Protein AF-A0A239SYN2-F1 (afdb_monomer_lite)

Radius of gyration: 14.99 Å; chains: 1; 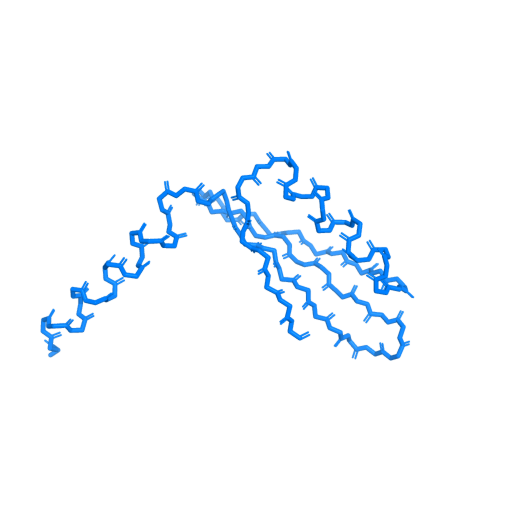bounding box: 44×27×30 Å

Structure (mmCIF, N/CA/C/O backbone):
data_AF-A0A239SYN2-F1
#
_entry.id   AF-A0A239SYN2-F1
#
loop_
_atom_site.group_PDB
_atom_site.id
_atom_site.type_symbol
_atom_site.label_atom_id
_atom_site.label_alt_id
_atom_site.label_comp_id
_atom_site.label_asym_id
_atom_site.label_entity_id
_atom_site.label_seq_id
_atom_site.pdbx_PDB_ins_code
_atom_site.Cartn_x
_atom_site.Cartn_y
_atom_site.Cartn_z
_atom_site.occupancy
_atom_site.B_iso_or_equiv
_atom_site.auth_seq_id
_atom_site.auth_comp_id
_atom_site.auth_asym_id
_atom_site.auth_atom_id
_atom_site.pdbx_PDB_model_num
ATOM 1 N N . MET A 1 1 ? 33.575 -11.645 1.461 1.00 51.78 1 MET A N 1
ATOM 2 C CA . MET A 1 1 ? 32.151 -11.553 1.047 1.00 51.78 1 MET A CA 1
ATOM 3 C C . MET A 1 1 ? 31.870 -12.589 -0.033 1.00 51.78 1 MET A C 1
ATOM 5 O O . MET A 1 1 ? 32.559 -12.598 -1.043 1.00 51.78 1 MET A O 1
ATOM 9 N N . ASN A 1 2 ? 30.902 -13.477 0.191 1.00 71.44 2 ASN A N 1
ATOM 10 C CA . ASN A 1 2 ? 30.688 -14.676 -0.622 1.00 71.44 2 ASN A CA 1
ATOM 11 C C . ASN A 1 2 ? 29.959 -14.335 -1.946 1.00 71.44 2 ASN A C 1
ATOM 13 O O . ASN A 1 2 ? 28.852 -13.795 -1.915 1.00 71.44 2 ASN A O 1
ATOM 17 N N . GLN A 1 3 ? 30.560 -14.613 -3.113 1.00 74.50 3 GLN A N 1
ATOM 18 C CA . GLN A 1 3 ? 30.008 -14.249 -4.439 1.00 74.50 3 GLN A CA 1
ATOM 19 C C . GLN A 1 3 ? 28.612 -14.844 -4.703 1.00 74.50 3 GLN A C 1
ATOM 21 O O . GLN A 1 3 ? 27.805 -14.249 -5.420 1.00 74.50 3 GLN A O 1
ATOM 26 N N . ALA A 1 4 ? 28.295 -15.978 -4.074 1.00 72.94 4 ALA A N 1
ATOM 27 C CA . ALA A 1 4 ? 26.979 -16.608 -4.144 1.00 72.94 4 ALA A CA 1
ATOM 28 C C . ALA A 1 4 ? 25.863 -15.730 -3.548 1.00 72.94 4 ALA A C 1
ATOM 30 O O . ALA A 1 4 ? 24.757 -15.691 -4.085 1.00 72.94 4 ALA A O 1
ATOM 31 N N . ILE A 1 5 ? 26.161 -14.977 -2.482 1.00 68.81 5 ILE A N 1
ATOM 32 C CA . ILE 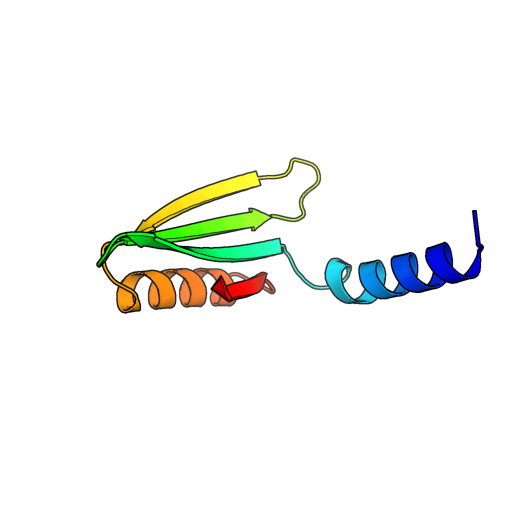A 1 5 ? 25.199 -14.067 -1.845 1.00 68.81 5 ILE A CA 1
ATOM 33 C C . ILE A 1 5 ? 24.910 -12.885 -2.776 1.00 68.81 5 ILE A C 1
ATOM 35 O O . ILE A 1 5 ? 23.751 -12.534 -2.968 1.00 68.81 5 ILE A O 1
ATOM 39 N N . LYS A 1 6 ? 25.935 -12.335 -3.443 1.00 70.75 6 LYS A N 1
ATOM 40 C CA . LYS A 1 6 ? 25.757 -11.252 -4.426 1.00 70.75 6 LYS A CA 1
ATOM 41 C C . LYS A 1 6 ? 24.901 -11.681 -5.619 1.00 70.75 6 LYS A C 1
ATOM 43 O O . LYS A 1 6 ? 24.026 -10.927 -6.021 1.00 70.75 6 LYS A O 1
ATOM 48 N N . LYS A 1 7 ? 25.105 -12.892 -6.153 1.00 77.00 7 LYS A N 1
ATOM 49 C CA . LYS A 1 7 ? 24.285 -13.427 -7.258 1.00 77.00 7 LYS A CA 1
ATOM 50 C C . LYS A 1 7 ? 22.832 -13.662 -6.850 1.00 77.00 7 LYS A C 1
ATOM 52 O O . LYS A 1 7 ? 21.932 -13.330 -7.611 1.00 77.00 7 LYS A O 1
ATOM 57 N N . ARG A 1 8 ? 22.595 -14.200 -5.649 1.00 69.38 8 ARG A N 1
ATOM 58 C CA . ARG A 1 8 ? 21.233 -14.376 -5.119 1.00 69.38 8 ARG A CA 1
ATOM 59 C C . ARG A 1 8 ? 20.545 -13.031 -4.896 1.00 69.38 8 ARG A C 1
ATOM 61 O O . ARG A 1 8 ? 19.401 -12.881 -5.299 1.00 69.38 8 ARG A O 1
ATOM 68 N N . LEU A 1 9 ? 21.260 -12.049 -4.347 1.00 69.94 9 LEU A N 1
ATOM 69 C CA . LEU A 1 9 ? 20.743 -10.697 -4.144 1.00 69.94 9 LEU A CA 1
ATOM 70 C C . LEU A 1 9 ? 20.457 -9.975 -5.468 1.00 69.94 9 LEU A C 1
ATOM 72 O O . LEU A 1 9 ? 19.438 -9.308 -5.583 1.00 69.94 9 LEU A O 1
ATOM 76 N N . ALA A 1 10 ? 21.323 -10.127 -6.473 1.00 72.25 10 ALA A N 1
ATOM 77 C CA . ALA A 1 10 ? 21.104 -9.572 -7.807 1.00 72.25 10 ALA A CA 1
ATOM 78 C C . ALA A 1 10 ? 19.877 -10.196 -8.480 1.00 72.25 10 ALA A C 1
ATOM 80 O O . ALA A 1 10 ? 19.047 -9.468 -9.003 1.00 72.25 10 ALA A O 1
ATOM 81 N N . LYS A 1 11 ? 19.709 -11.520 -8.376 1.00 68.88 11 LYS A N 1
ATOM 82 C CA . LYS A 1 11 ? 18.544 -12.227 -8.918 1.00 68.88 11 LYS A CA 1
ATOM 83 C C . LYS A 1 11 ? 17.241 -11.837 -8.214 1.00 68.88 11 LYS A C 1
ATOM 85 O O . LYS A 1 11 ? 16.233 -11.652 -8.883 1.00 68.88 11 LYS A O 1
ATOM 90 N N . LEU A 1 12 ? 17.272 -11.674 -6.887 1.00 60.91 12 LEU A N 1
ATOM 91 C CA . LEU A 1 12 ? 16.146 -11.124 -6.129 1.00 60.91 12 LEU A CA 1
ATOM 92 C C . LEU A 1 12 ? 15.827 -9.704 -6.599 1.00 60.91 12 LEU A C 1
ATOM 94 O O . LEU A 1 12 ? 14.692 -9.437 -6.958 1.00 60.91 12 LEU A O 1
ATOM 98 N N . ARG A 1 13 ? 16.830 -8.823 -6.700 1.00 59.09 13 ARG A N 1
ATOM 99 C CA . ARG A 1 13 ? 16.636 -7.470 -7.242 1.00 59.09 13 ARG A CA 1
ATOM 100 C C . ARG A 1 13 ? 16.066 -7.495 -8.657 1.00 59.09 13 A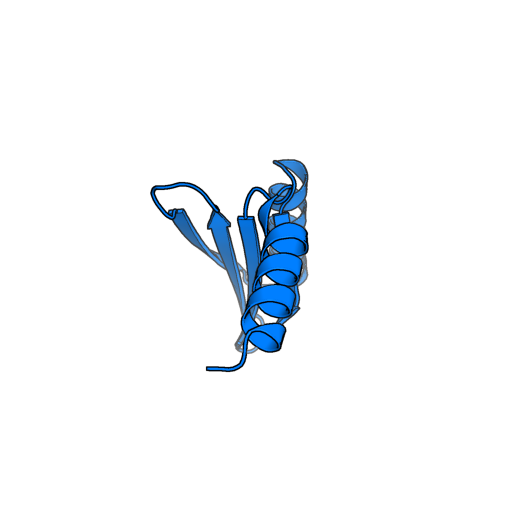RG A C 1
ATOM 102 O O . ARG A 1 13 ? 15.106 -6.795 -8.912 1.00 59.09 13 ARG A O 1
ATOM 109 N N . GLU A 1 14 ? 16.563 -8.320 -9.570 1.00 62.34 14 GLU A N 1
ATOM 110 C CA . GLU A 1 14 ? 15.981 -8.418 -10.916 1.00 62.34 14 GLU A CA 1
ATOM 111 C C . GLU A 1 14 ? 14.513 -8.859 -10.889 1.00 62.34 14 GLU A C 1
ATOM 113 O O . GLU A 1 14 ? 13.693 -8.283 -11.600 1.00 62.34 14 GLU A O 1
ATOM 118 N N . GLN A 1 15 ? 14.163 -9.819 -10.029 1.00 58.16 15 GLN A N 1
ATOM 119 C CA . GLN A 1 15 ? 12.787 -10.298 -9.879 1.00 58.16 15 GLN A CA 1
ATOM 120 C C . GLN A 1 15 ? 11.853 -9.259 -9.250 1.00 58.16 15 GLN A C 1
ATOM 122 O O . GLN A 1 15 ? 10.683 -9.203 -9.614 1.00 58.16 15 GLN A O 1
ATOM 127 N N . THR A 1 16 ? 12.346 -8.438 -8.322 1.00 55.56 16 THR A N 1
ATOM 128 C CA . THR A 1 16 ? 11.529 -7.447 -7.604 1.00 55.56 16 THR A CA 1
ATOM 129 C C . THR A 1 16 ? 11.542 -6.063 -8.267 1.00 55.56 16 THR A C 1
ATOM 131 O O . THR A 1 16 ? 10.643 -5.269 -8.028 1.00 55.56 16 THR A O 1
ATOM 134 N N . THR A 1 17 ? 12.551 -5.738 -9.083 1.00 55.78 17 THR A N 1
ATOM 135 C CA . THR A 1 17 ? 12.839 -4.360 -9.533 1.00 55.78 17 THR A CA 1
ATOM 136 C C . THR A 1 17 ? 12.591 -4.108 -11.025 1.00 55.78 17 THR A C 1
ATOM 138 O O . THR A 1 17 ? 12.438 -2.957 -11.406 1.00 55.78 17 THR A O 1
ATOM 141 N N . GLN A 1 18 ? 12.525 -5.122 -11.899 1.00 56.91 18 GLN A N 1
ATOM 142 C CA . GLN A 1 18 ? 12.434 -4.853 -13.350 1.00 56.91 18 GLN A CA 1
ATOM 143 C C . GLN A 1 18 ? 11.022 -4.582 -13.897 1.00 56.91 18 GLN A C 1
ATOM 145 O O . GLN A 1 18 ? 10.911 -4.156 -15.044 1.00 56.91 18 GLN A O 1
ATOM 150 N N . LYS A 1 19 ? 9.949 -4.815 -13.129 1.00 61.53 19 LYS A N 1
ATOM 151 C CA . LYS A 1 19 ? 8.570 -4.565 -13.601 1.00 61.53 19 LYS A CA 1
ATOM 152 C C . LYS A 1 19 ? 7.712 -3.712 -12.680 1.00 61.53 19 LYS A C 1
ATOM 154 O O . LYS A 1 19 ? 6.776 -3.097 -13.164 1.00 61.53 19 LYS A O 1
ATOM 159 N N . ALA A 1 20 ? 8.017 -3.668 -11.386 1.00 67.44 20 ALA A N 1
ATOM 160 C CA . ALA A 1 20 ? 7.207 -2.904 -10.458 1.00 67.44 20 ALA A CA 1
ATOM 161 C C . ALA A 1 20 ? 7.621 -1.424 -10.453 1.00 67.44 20 ALA A C 1
ATOM 163 O O . ALA A 1 20 ? 8.778 -1.097 -10.191 1.00 67.44 20 ALA A O 1
ATOM 164 N N . ASN A 1 21 ? 6.654 -0.539 -10.677 1.00 76.06 21 ASN A N 1
ATOM 165 C CA . ASN A 1 21 ? 6.755 0.907 -10.504 1.00 76.06 21 ASN A CA 1
ATOM 166 C C . ASN A 1 21 ? 7.065 1.298 -9.054 1.00 76.06 21 ASN A C 1
ATOM 168 O O . ASN A 1 21 ? 7.549 2.401 -8.802 1.00 76.06 21 ASN A O 1
ATOM 172 N N . GLY A 1 22 ? 6.808 0.408 -8.093 1.00 82.00 22 GLY A N 1
ATOM 173 C CA . GLY A 1 22 ? 7.022 0.682 -6.684 1.00 82.00 22 GLY A CA 1
ATOM 174 C C . GLY A 1 22 ? 6.442 -0.374 -5.750 1.00 82.00 22 GLY A C 1
ATOM 175 O O . GLY A 1 22 ? 6.057 -1.468 -6.168 1.00 82.00 22 GLY A O 1
ATOM 176 N N . VAL A 1 23 ? 6.357 -0.021 -4.472 1.00 84.69 23 VAL A N 1
ATOM 177 C CA . VAL A 1 23 ? 5.793 -0.857 -3.408 1.00 84.69 23 VAL A CA 1
ATOM 178 C C . VAL A 1 23 ? 4.733 -0.055 -2.665 1.00 84.69 23 VAL A C 1
ATOM 180 O O . VAL A 1 23 ? 4.893 1.143 -2.444 1.00 84.69 23 VAL A O 1
ATOM 183 N N . VAL A 1 24 ? 3.647 -0.714 -2.279 1.00 86.31 24 VAL A N 1
ATOM 184 C CA . VAL A 1 24 ? 2.616 -0.141 -1.415 1.00 86.31 24 VAL A CA 1
ATOM 185 C C . VAL A 1 24 ? 2.580 -0.954 -0.134 1.00 86.31 24 VAL A C 1
ATOM 187 O O . VAL A 1 24 ? 2.310 -2.148 -0.178 1.00 86.31 24 VAL A O 1
ATOM 190 N N . PHE A 1 25 ? 2.857 -0.324 0.999 1.00 87.31 25 PHE A N 1
ATOM 191 C CA . PHE A 1 25 ? 2.764 -0.942 2.315 1.00 87.31 25 PHE A CA 1
ATOM 192 C C . PHE A 1 25 ? 1.443 -0.560 2.963 1.00 87.31 25 PHE A C 1
ATOM 194 O O . PHE A 1 25 ? 1.062 0.606 2.921 1.00 87.31 25 PHE A O 1
ATOM 201 N N . VAL A 1 26 ? 0.774 -1.519 3.589 1.00 88.56 26 VAL A N 1
ATOM 202 C CA . VAL A 1 26 ? -0.357 -1.270 4.477 1.00 88.56 26 VAL A CA 1
ATOM 203 C C . VAL A 1 26 ? -0.000 -1.756 5.865 1.00 88.56 26 VAL A C 1
ATOM 205 O O . VAL A 1 26 ? 0.353 -2.921 6.020 1.00 88.56 26 VAL A O 1
ATOM 208 N N . THR A 1 27 ? -0.110 -0.872 6.849 1.00 88.56 27 THR A N 1
ATOM 209 C CA . THR A 1 27 ? 0.193 -1.155 8.253 1.00 88.56 27 THR A CA 1
ATOM 210 C C . THR A 1 27 ? -1.032 -0.845 9.101 1.00 88.56 27 THR A C 1
ATOM 212 O O . THR A 1 27 ? -1.585 0.255 9.017 1.00 88.56 27 THR A O 1
ATOM 215 N N . HIS A 1 28 ? -1.449 -1.782 9.948 1.00 87.06 28 HIS A N 1
ATOM 216 C CA . HIS A 1 28 ? -2.460 -1.511 10.971 1.00 87.06 28 HIS A CA 1
ATOM 217 C C . HIS A 1 28 ? -1.824 -0.757 12.152 1.00 87.06 28 HIS A C 1
ATOM 219 O O . HIS A 1 28 ? -0.896 -1.265 12.779 1.00 87.06 28 HIS A O 1
ATOM 225 N N . LEU A 1 29 ? -2.297 0.459 12.441 1.00 82.62 29 LEU A N 1
ATOM 226 C CA . LEU A 1 29 ? -1.719 1.317 13.486 1.00 82.62 29 LEU A CA 1
ATOM 227 C C . LEU A 1 29 ? -2.374 1.079 14.853 1.00 82.62 29 LEU A C 1
ATOM 229 O O . LEU A 1 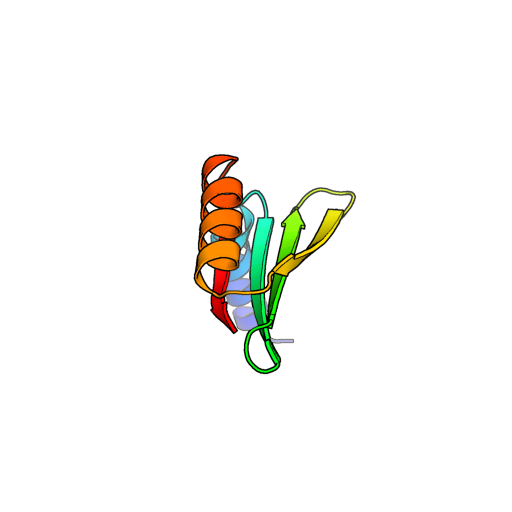29 ? -1.705 0.740 15.821 1.00 82.62 29 LEU A O 1
ATOM 233 N N . ASP A 1 30 ? -3.691 1.241 14.910 1.00 80.06 30 ASP A N 1
ATOM 234 C CA . ASP A 1 30 ? -4.524 1.255 16.117 1.00 80.06 30 ASP A CA 1
ATOM 235 C C . ASP A 1 30 ? -5.921 0.732 15.746 1.00 80.06 30 ASP A C 1
ATOM 237 O O . ASP A 1 30 ? -6.224 0.656 14.553 1.00 80.06 30 ASP A O 1
ATOM 241 N N . PRO A 1 31 ? -6.816 0.404 16.702 1.00 77.12 31 PRO A N 1
ATOM 242 C CA . PRO A 1 31 ? -8.150 -0.095 16.380 1.00 77.12 31 PRO A CA 1
ATOM 243 C C . PRO A 1 31 ? -8.885 0.860 15.428 1.00 77.12 31 PRO A C 1
ATOM 245 O O . PRO A 1 31 ? -9.262 1.971 15.803 1.00 77.12 31 PRO A O 1
ATOM 248 N N . GLY A 1 32 ? -9.061 0.422 14.180 1.00 77.75 32 GLY A N 1
ATOM 249 C CA . GLY A 1 32 ? -9.730 1.201 13.141 1.00 77.75 32 GLY A CA 1
ATOM 250 C C . GLY A 1 32 ? -8.854 2.230 12.422 1.00 77.75 32 GLY A C 1
ATOM 251 O O . GLY A 1 32 ? -9.410 3.132 11.813 1.00 77.75 32 GLY A O 1
ATOM 252 N N . HIS A 1 33 ? -7.521 2.137 12.458 1.00 87.44 33 HIS A N 1
ATOM 253 C CA . HIS A 1 33 ? -6.653 2.987 11.634 1.00 87.44 33 HIS A CA 1
ATOM 254 C C . HIS A 1 33 ? -5.634 2.175 10.834 1.00 87.44 33 HIS A C 1
ATOM 256 O O . HIS A 1 33 ? -4.916 1.332 11.373 1.00 87.44 33 HIS A O 1
ATOM 262 N N . TYR A 1 34 ? -5.548 2.482 9.543 1.00 90.25 34 TYR A N 1
ATOM 263 C CA . TYR A 1 34 ? -4.664 1.830 8.583 1.00 90.25 34 TYR A CA 1
ATOM 264 C C . TYR A 1 34 ? -3.802 2.870 7.882 1.00 90.25 34 TYR A C 1
ATOM 266 O O . TYR A 1 34 ? -4.320 3.792 7.259 1.00 90.25 34 TYR A O 1
ATOM 274 N N . GLU A 1 35 ? -2.487 2.719 7.954 1.00 89.50 35 GLU A N 1
ATOM 275 C CA . GLU A 1 35 ? -1.543 3.506 7.168 1.00 89.50 35 GLU A CA 1
ATOM 276 C C . GLU A 1 35 ? -1.292 2.807 5.834 1.00 89.50 35 GLU A C 1
ATOM 278 O O . GLU A 1 35 ? -0.869 1.657 5.816 1.00 89.50 35 GLU A O 1
ATOM 283 N N . VAL A 1 36 ? -1.506 3.502 4.719 1.00 88.75 36 VAL A N 1
ATOM 284 C CA . VAL A 1 36 ? -1.068 3.078 3.388 1.00 88.75 36 VAL A CA 1
ATOM 285 C C . VAL A 1 36 ? 0.083 3.974 2.956 1.00 88.75 36 VAL A C 1
ATOM 287 O O . VAL A 1 36 ? -0.046 5.197 2.882 1.00 88.75 36 VAL A O 1
ATOM 290 N N . ARG A 1 37 ? 1.217 3.357 2.648 1.00 86.94 37 ARG A N 1
ATOM 291 C CA . ARG A 1 37 ? 2.450 4.012 2.230 1.00 86.94 37 ARG A CA 1
ATOM 292 C C . ARG A 1 37 ? 2.816 3.568 0.827 1.00 86.94 37 ARG A C 1
ATOM 294 O O . ARG A 1 37 ? 3.162 2.416 0.596 1.00 86.94 37 ARG A O 1
ATOM 301 N N . HIS A 1 38 ? 2.760 4.501 -0.107 1.00 86.19 38 HIS A N 1
ATOM 302 C CA . HIS A 1 38 ? 3.067 4.310 -1.516 1.00 86.19 38 HIS A CA 1
ATOM 303 C C . HIS A 1 38 ? 4.482 4.809 -1.810 1.00 86.19 38 HIS A C 1
ATOM 305 O O . HIS A 1 38 ? 4.745 6.007 -1.734 1.00 86.19 38 HIS A O 1
ATOM 311 N N . GLN A 1 39 ? 5.393 3.892 -2.130 1.00 83.00 39 GLN A N 1
ATOM 312 C CA . GLN A 1 39 ? 6.756 4.197 -2.561 1.00 83.00 39 GLN A CA 1
ATOM 313 C C . GLN A 1 39 ? 6.922 3.943 -4.053 1.00 83.00 39 GLN A C 1
ATOM 315 O O . GLN A 1 39 ? 6.747 2.816 -4.513 1.00 83.00 39 GLN A O 1
ATOM 320 N N . ASN A 1 40 ? 7.356 4.962 -4.788 1.00 81.44 40 ASN A N 1
ATOM 321 C CA . ASN A 1 40 ? 7.733 4.845 -6.193 1.00 81.44 40 ASN A CA 1
ATOM 322 C C . ASN A 1 40 ? 9.225 4.525 -6.339 1.00 81.44 40 ASN A C 1
ATOM 324 O O . ASN A 1 40 ? 10.079 5.185 -5.746 1.00 81.44 40 ASN A O 1
ATOM 328 N N . HIS A 1 41 ? 9.553 3.560 -7.199 1.00 70.94 41 HIS A N 1
ATOM 329 C CA . HIS A 1 41 ? 10.925 3.181 -7.550 1.00 70.94 41 HIS A CA 1
ATOM 330 C C . HIS A 1 41 ? 11.499 4.101 -8.644 1.00 70.94 41 HIS A C 1
ATOM 332 O O . HIS A 1 41 ? 12.096 3.653 -9.622 1.00 70.94 41 HIS A O 1
ATOM 338 N N . THR A 1 42 ? 11.296 5.410 -8.509 1.00 66.62 42 THR A N 1
ATOM 339 C CA . THR A 1 42 ? 11.891 6.424 -9.387 1.00 66.62 42 THR A CA 1
ATOM 340 C C . THR A 1 42 ? 13.225 6.909 -8.813 1.00 66.62 42 THR A C 1
ATOM 342 O O . THR A 1 42 ? 13.518 6.717 -7.632 1.00 66.62 42 THR A O 1
ATOM 345 N N . LYS A 1 43 ? 14.060 7.547 -9.647 1.00 56.91 43 LYS A N 1
ATOM 346 C CA . LYS A 1 43 ? 15.357 8.122 -9.230 1.00 56.91 43 LYS A CA 1
ATOM 347 C C . LYS A 1 43 ? 15.235 9.103 -8.060 1.00 56.91 43 LYS A C 1
ATOM 349 O O . LYS A 1 43 ? 16.185 9.236 -7.297 1.00 56.91 43 LYS A O 1
ATOM 354 N N . ASP A 1 44 ? 14.080 9.747 -7.937 1.00 62.38 44 ASP A N 1
ATOM 355 C CA . ASP A 1 44 ? 13.798 10.764 -6.929 1.00 62.38 44 ASP A CA 1
ATOM 356 C C . ASP A 1 44 ? 13.140 10.212 -5.658 1.00 62.38 44 ASP A C 1
ATOM 358 O O . ASP A 1 44 ? 12.862 11.006 -4.770 1.00 62.38 44 ASP A O 1
ATOM 362 N N . PHE A 1 45 ? 12.903 8.891 -5.561 1.00 64.50 45 PHE A N 1
ATOM 363 C CA . PHE A 1 45 ? 12.243 8.217 -4.431 1.00 64.50 45 PHE A CA 1
ATOM 364 C C . PHE A 1 45 ? 11.074 9.035 -3.853 1.00 64.50 45 PHE A C 1
ATOM 366 O O . PHE A 1 45 ? 11.217 9.802 -2.904 1.00 64.50 45 PHE A O 1
ATOM 373 N N . THR A 1 46 ? 9.885 8.881 -4.430 1.00 72.50 46 THR A N 1
ATOM 374 C CA . THR A 1 46 ? 8.690 9.551 -3.903 1.00 72.50 46 THR A CA 1
ATOM 375 C C . THR A 1 46 ? 7.936 8.608 -2.977 1.00 72.50 46 THR A C 1
ATOM 377 O O . THR A 1 46 ? 7.513 7.534 -3.407 1.00 72.50 46 THR A O 1
ATOM 380 N N . GLU A 1 47 ? 7.756 9.022 -1.724 1.00 79.50 47 GLU A N 1
ATOM 381 C CA . GLU A 1 47 ? 6.945 8.327 -0.725 1.00 79.50 47 GLU A CA 1
ATOM 382 C C . GLU A 1 47 ? 5.712 9.174 -0.394 1.00 79.50 47 GLU A C 1
ATOM 384 O O . GLU A 1 47 ? 5.827 10.354 -0.067 1.00 79.50 47 GLU A O 1
ATOM 389 N N . THR A 1 48 ? 4.527 8.576 -0.493 1.00 84.69 48 THR A N 1
ATOM 390 C CA . THR A 1 48 ? 3.265 9.179 -0.048 1.00 84.69 48 THR A CA 1
ATOM 391 C C . THR A 1 48 ? 2.660 8.309 1.039 1.00 84.69 48 THR A C 1
ATOM 393 O O . THR A 1 48 ? 2.538 7.100 0.865 1.00 84.69 48 THR A O 1
ATOM 396 N N . VAL A 1 49 ? 2.265 8.918 2.155 1.00 86.94 49 VAL A N 1
ATOM 397 C CA . VAL A 1 49 ? 1.640 8.226 3.288 1.00 86.94 49 VAL A CA 1
ATOM 398 C C . VAL A 1 49 ? 0.222 8.758 3.459 1.00 86.94 49 VAL A C 1
ATOM 400 O O . VAL A 1 49 ? -0.003 9.967 3.417 1.00 86.94 49 VAL A O 1
ATOM 403 N N . SER A 1 50 ? -0.752 7.870 3.618 1.00 89.44 50 SER A N 1
ATOM 404 C CA . SER A 1 50 ? -2.154 8.211 3.866 1.00 89.44 50 SER A CA 1
ATOM 405 C C . SER A 1 50 ? -2.728 7.299 4.940 1.00 89.44 50 SER A C 1
ATOM 407 O O . SER A 1 50 ? -2.448 6.106 4.946 1.00 89.44 50 SER A O 1
ATOM 409 N N . VAL A 1 51 ? -3.526 7.856 5.851 1.00 90.44 51 VAL A N 1
ATOM 410 C CA . VAL A 1 51 ? -4.142 7.101 6.950 1.00 90.44 51 VAL A CA 1
ATOM 411 C C . VAL A 1 51 ? -5.648 7.016 6.727 1.00 90.44 51 VAL A C 1
ATOM 413 O O . VAL A 1 51 ? -6.309 8.032 6.512 1.00 90.44 51 VAL A O 1
ATOM 416 N N . TYR A 1 52 ? -6.180 5.802 6.797 1.00 90.38 52 TYR A N 1
ATOM 417 C CA . TYR A 1 52 ? -7.585 5.462 6.600 1.00 90.38 52 TYR A CA 1
ATOM 418 C C . TYR A 1 52 ? -8.205 4.973 7.904 1.00 90.38 52 TYR A C 1
ATOM 420 O O . TYR A 1 52 ? -7.511 4.419 8.755 1.00 90.38 52 TYR A O 1
ATOM 428 N N . ARG A 1 53 ? -9.518 5.174 8.061 1.00 89.12 53 ARG A N 1
ATOM 429 C CA . ARG A 1 53 ? -10.270 4.828 9.282 1.00 89.12 53 ARG A CA 1
ATOM 430 C C . ARG A 1 53 ? -10.881 3.422 9.246 1.00 89.12 53 ARG A C 1
ATOM 432 O O . ARG A 1 53 ? -11.634 3.037 10.138 1.00 89.12 53 ARG A O 1
ATOM 439 N N . SER A 1 54 ? -10.609 2.665 8.191 1.00 88.81 54 SER A N 1
ATOM 440 C CA . SER A 1 54 ? -11.100 1.303 8.019 1.00 88.81 54 SER A CA 1
ATOM 441 C C . SER A 1 54 ? -10.183 0.505 7.099 1.00 88.81 54 SER A C 1
ATOM 443 O O . SER A 1 54 ? -9.464 1.062 6.264 1.00 88.81 54 SER A O 1
ATOM 445 N N . GLU A 1 55 ? -10.226 -0.818 7.249 1.00 87.31 55 GLU A N 1
ATOM 446 C CA . GLU A 1 55 ? -9.489 -1.736 6.378 1.00 87.31 55 GLU A CA 1
ATOM 447 C C . GLU A 1 55 ? -10.013 -1.659 4.942 1.00 87.31 55 GLU A C 1
ATOM 449 O O . GLU A 1 55 ? -9.252 -1.733 3.982 1.00 87.31 55 GLU A O 1
ATOM 454 N N . GLU A 1 56 ? -11.326 -1.483 4.795 1.00 89.62 56 GLU A N 1
ATOM 455 C CA . GLU A 1 56 ? -12.009 -1.408 3.507 1.00 89.62 56 GLU A CA 1
ATOM 456 C C . GLU A 1 56 ? -11.562 -0.176 2.717 1.00 89.62 56 GLU A C 1
ATOM 458 O O . GLU A 1 56 ? -11.241 -0.293 1.534 1.00 89.62 56 GLU A O 1
ATOM 463 N N . GLU A 1 57 ? -11.458 0.988 3.363 1.00 89.38 57 GLU A N 1
ATOM 464 C CA . GLU A 1 57 ? -10.919 2.196 2.730 1.00 89.38 57 GLU A CA 1
ATOM 465 C C . GLU A 1 57 ? -9.442 2.032 2.350 1.00 89.38 57 GLU A C 1
ATOM 467 O O . GLU A 1 57 ? -9.045 2.425 1.250 1.00 89.38 57 GLU A O 1
ATOM 472 N N . ALA A 1 58 ? -8.637 1.405 3.215 1.00 88.94 58 ALA A N 1
ATOM 473 C CA . ALA A 1 58 ? -7.233 1.130 2.925 1.00 88.94 58 ALA A CA 1
ATOM 474 C C . 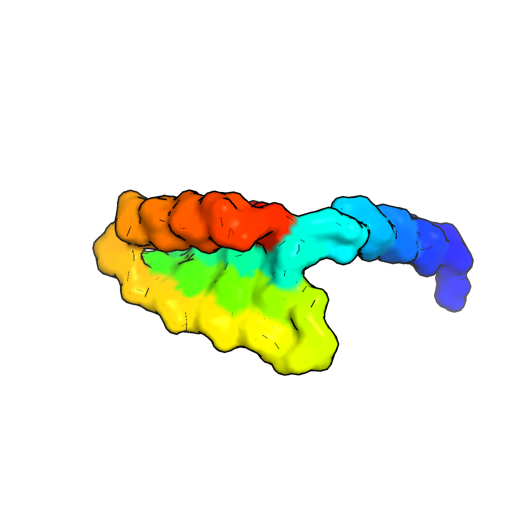ALA A 1 58 ? -7.076 0.180 1.725 1.00 88.94 58 ALA A C 1
ATOM 476 O O . ALA A 1 58 ? -6.286 0.449 0.822 1.00 88.94 58 ALA A O 1
ATOM 477 N N . ARG A 1 59 ? -7.880 -0.890 1.656 1.00 89.38 59 ARG A N 1
ATOM 478 C CA . ARG A 1 59 ? -7.931 -1.816 0.511 1.00 89.38 59 ARG A CA 1
ATOM 479 C C . ARG A 1 59 ? -8.329 -1.110 -0.778 1.00 89.38 59 ARG A C 1
ATOM 481 O O . ARG A 1 59 ? -7.645 -1.271 -1.782 1.00 89.38 59 ARG A O 1
ATOM 488 N N . GLN A 1 60 ? -9.366 -0.272 -0.747 1.00 92.44 60 GLN A N 1
ATOM 489 C CA . GLN A 1 60 ? -9.770 0.507 -1.922 1.00 92.44 60 GLN A CA 1
ATOM 490 C C . GLN A 1 60 ? -8.668 1.462 -2.395 1.00 92.44 60 GLN A C 1
ATOM 492 O O . GLN A 1 60 ? -8.513 1.682 -3.597 1.00 92.44 60 GLN A O 1
ATOM 497 N N . ALA A 1 61 ? -7.909 2.051 -1.469 1.00 89.38 61 ALA A N 1
ATOM 498 C CA . ALA A 1 61 ? -6.772 2.897 -1.809 1.00 89.38 61 ALA A CA 1
ATOM 499 C C . ALA A 1 61 ? -5.646 2.095 -2.473 1.00 89.38 61 ALA A C 1
ATOM 501 O O . ALA A 1 61 ? -5.148 2.507 -3.520 1.00 89.38 61 ALA A O 1
ATOM 502 N N . VAL A 1 62 ? -5.298 0.930 -1.920 1.00 89.06 62 VAL A N 1
ATOM 503 C CA . VAL A 1 62 ? -4.316 0.015 -2.519 1.00 89.06 62 VAL A CA 1
ATOM 504 C C . VAL A 1 62 ? -4.752 -0.417 -3.914 1.00 89.06 62 VAL A C 1
ATOM 506 O O . VAL A 1 62 ? -3.957 -0.307 -4.841 1.00 89.06 62 VAL A O 1
ATOM 509 N N . ASP A 1 63 ? -6.008 -0.828 -4.098 1.00 90.88 63 ASP A N 1
ATOM 510 C CA . ASP A 1 63 ? -6.533 -1.244 -5.403 1.00 90.88 63 ASP A CA 1
ATOM 511 C C . ASP A 1 63 ? -6.414 -0.131 -6.449 1.00 90.88 63 ASP A C 1
ATOM 513 O O . ASP A 1 63 ? -6.002 -0.383 -7.580 1.00 90.88 63 ASP A O 1
ATOM 517 N N . LYS A 1 64 ? -6.706 1.122 -6.076 1.00 90.25 64 LYS A N 1
ATOM 518 C CA . LYS A 1 64 ? -6.510 2.274 -6.971 1.00 90.25 64 LYS A CA 1
ATOM 519 C C . LYS A 1 64 ? -5.044 2.457 -7.352 1.00 90.25 64 LYS A C 1
ATOM 521 O O . LYS A 1 64 ? -4.763 2.753 -8.510 1.00 90.25 64 LYS A O 1
ATOM 526 N N . ILE A 1 65 ? -4.117 2.275 -6.412 1.00 85.94 65 ILE A N 1
ATOM 527 C CA . ILE A 1 65 ? -2.680 2.377 -6.696 1.00 85.94 65 ILE A CA 1
ATOM 528 C C . ILE A 1 65 ? -2.247 1.239 -7.630 1.00 85.94 65 ILE A C 1
ATOM 530 O O . ILE A 1 65 ? -1.590 1.496 -8.636 1.00 85.94 65 ILE A O 1
ATOM 534 N N . LEU A 1 66 ? -2.690 0.004 -7.377 1.00 85.31 66 LEU A N 1
ATOM 535 C CA . LEU A 1 66 ? -2.427 -1.161 -8.234 1.00 85.31 66 LEU A CA 1
ATOM 536 C C . LEU A 1 66 ? -3.030 -1.020 -9.643 1.00 85.31 66 LEU A C 1
ATOM 538 O O . LEU A 1 66 ? -2.493 -1.563 -10.601 1.00 85.31 66 LEU A O 1
ATOM 542 N N . GLN A 1 67 ? -4.123 -0.270 -9.802 1.00 86.56 67 GLN A N 1
ATOM 543 C CA . GLN A 1 67 ? -4.688 0.052 -11.120 1.00 86.56 67 GLN A CA 1
ATOM 544 C C . GLN A 1 67 ? -3.862 1.088 -11.895 1.00 86.56 67 GLN A C 1
ATOM 546 O O . GLN A 1 67 ? -3.918 1.119 -13.123 1.00 86.56 67 GLN A O 1
ATOM 551 N N . GLN A 1 68 ? -3.104 1.945 -11.205 1.00 82.12 68 GLN A N 1
ATOM 552 C CA . GLN A 1 68 ? -2.264 2.971 -11.834 1.00 82.12 68 GLN A CA 1
ATOM 553 C C . GLN A 1 68 ? -0.940 2.416 -12.370 1.00 82.12 68 GLN A C 1
ATOM 555 O O . GLN A 1 68 ? -0.252 3.091 -13.137 1.00 82.12 68 GLN A O 1
ATOM 560 N N . GLY A 1 69 ? -0.574 1.194 -11.989 1.00 77.44 69 GLY A N 1
ATOM 561 C CA . GLY A 1 69 ? 0.567 0.493 -12.550 1.00 77.44 69 GLY A CA 1
ATOM 562 C C . GLY A 1 69 ? 0.986 -0.703 -11.712 1.00 77.44 69 GLY A C 1
ATOM 563 O O . GLY A 1 69 ? 0.365 -1.032 -10.707 1.00 77.44 69 GLY A O 1
ATOM 564 N N . ASP A 1 70 ? 2.077 -1.341 -12.120 1.00 81.25 70 ASP A N 1
ATOM 565 C CA . ASP A 1 70 ? 2.596 -2.518 -11.433 1.00 81.25 70 ASP A CA 1
ATOM 566 C C . ASP A 1 70 ? 3.204 -2.116 -10.081 1.00 81.25 70 ASP A C 1
ATOM 568 O O . ASP A 1 70 ? 4.378 -1.777 -9.991 1.00 81.25 70 ASP A O 1
ATOM 572 N N . TYR A 1 71 ? 2.417 -2.125 -9.009 1.00 83.69 71 TYR A N 1
ATOM 573 C CA . TYR A 1 71 ? 2.924 -1.967 -7.645 1.00 83.69 71 TYR A CA 1
ATOM 574 C C . TYR A 1 71 ? 2.864 -3.294 -6.902 1.00 83.69 71 TYR A C 1
ATOM 576 O O . TYR A 1 71 ? 1.990 -4.123 -7.139 1.00 83.69 71 TYR A O 1
ATOM 584 N N . ILE A 1 72 ? 3.806 -3.505 -5.987 1.00 83.50 72 ILE A N 1
ATOM 585 C CA . ILE A 1 72 ? 3.808 -4.688 -5.126 1.00 83.50 72 ILE A CA 1
ATOM 586 C C . ILE A 1 72 ? 3.100 -4.313 -3.818 1.00 83.50 72 ILE A C 1
ATOM 588 O O . ILE A 1 72 ? 3.634 -3.477 -3.086 1.00 83.50 72 ILE A O 1
ATOM 592 N N . PRO A 1 73 ? 1.925 -4.887 -3.502 1.00 83.56 73 PRO A N 1
ATOM 593 C CA . PRO A 1 73 ? 1.267 -4.648 -2.226 1.00 83.56 73 PRO A CA 1
ATOM 594 C C . PRO A 1 73 ? 1.919 -5.492 -1.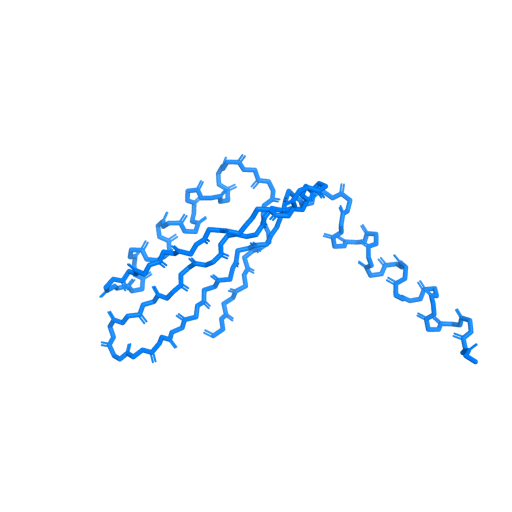123 1.00 83.56 73 PRO A C 1
ATOM 596 O O . PRO A 1 73 ? 2.200 -6.678 -1.309 1.00 83.56 73 PRO A O 1
ATOM 599 N N . PHE A 1 74 ? 2.126 -4.891 0.042 1.00 84.69 74 PHE A N 1
ATOM 600 C CA . PHE A 1 74 ? 2.630 -5.539 1.244 1.00 84.69 74 PHE A CA 1
ATOM 601 C C . PHE A 1 74 ? 1.693 -5.235 2.411 1.00 84.69 74 PHE A C 1
ATOM 603 O O . PHE A 1 74 ? 1.502 -4.075 2.760 1.00 84.69 74 PHE A O 1
ATOM 610 N N . TRP A 1 75 ? 1.123 -6.278 3.008 1.00 82.75 75 TRP A N 1
ATOM 611 C CA . TRP A 1 75 ? 0.223 -6.178 4.157 1.00 82.75 75 TRP A CA 1
ATOM 612 C C . TRP A 1 75 ? 0.995 -6.575 5.417 1.00 82.75 75 TRP A C 1
ATOM 614 O O . TRP A 1 75 ? 1.517 -7.691 5.475 1.00 82.75 75 TRP A O 1
ATOM 624 N N . GLY A 1 76 ? 1.115 -5.646 6.366 1.00 72.00 76 GLY A N 1
ATOM 625 C CA . GLY A 1 76 ? 1.857 -5.787 7.621 1.00 72.00 76 GLY A CA 1
ATOM 626 C C . GLY A 1 76 ? 0.982 -5.667 8.857 1.00 72.00 76 GLY A C 1
ATOM 627 O O . GLY A 1 76 ? -0.072 -4.993 8.790 1.00 72.00 76 GLY A O 1
#

Foldseek 3Di:
DDVVVVVVVVVVCCVQPVFAQEEWEWEDDDQQKIKIWTWGPDPVTDIDIDIGRHPVVSVVVVVVVVVVGRYHYHYD

Secondary structure (DSSP, 8-state):
--HHHHHHHHHHHHHHHSS-SEEEEEEEEETTEEEEEEEE-STT-EEEEEEESSHHHHHHHHHHHHHHS-EEEEE-

Sequence (76 aa):
MNQAIKKRLAKLREQTTQKANGVVFVTHLDPGHYEVRHQNHTKDFTETVSVYRSEEEARQAVDKILQQGDYIPFWG

pLDDT: mean 78.63, std 10.97, range [51.78, 92.44]

Organism: NCBI:txid400065